Protein AF-A0A743TWN7-F1 (afdb_monomer_lite)

Radius of gyration: 11.74 Å; chains: 1; bounding box: 22×25×28 Å

Structure (mmCIF, N/CA/C/O backbone):
data_AF-A0A743TWN7-F1
#
_entry.id   AF-A0A743TWN7-F1
#
loop_
_atom_site.group_PDB
_atom_site.id
_atom_site.type_symbol
_atom_site.label_atom_id
_atom_site.label_alt_id
_atom_site.label_comp_id
_atom_site.label_asym_id
_atom_site.label_entity_id
_atom_site.label_seq_id
_atom_site.pdbx_PDB_ins_code
_atom_site.Cartn_x
_atom_site.Cartn_y
_atom_site.Cartn_z
_atom_site.occupancy
_atom_site.B_iso_or_equiv
_atom_site.auth_seq_id
_atom_site.auth_comp_id
_atom_site.auth_asym_id
_atom_site.auth_atom_id
_atom_site.pdbx_PDB_model_num
ATOM 1 N N . MET A 1 1 ? -4.208 -10.309 14.314 1.00 31.89 1 MET A N 1
ATOM 2 C CA . MET A 1 1 ? -3.815 -9.125 15.108 1.00 31.89 1 MET A CA 1
ATOM 3 C C . MET A 1 1 ? -3.954 -7.906 14.208 1.00 31.89 1 MET A C 1
ATOM 5 O O . MET A 1 1 ? -3.278 -7.867 13.191 1.00 31.89 1 MET A O 1
ATOM 9 N N . LYS A 1 2 ? -4.875 -6.975 14.489 1.00 36.19 2 LYS A N 1
ATOM 10 C CA . LYS A 1 2 ? -4.936 -5.697 13.760 1.00 36.19 2 LYS A CA 1
ATOM 11 C C . LYS A 1 2 ? -3.939 -4.749 14.421 1.00 36.19 2 LYS A C 1
ATOM 13 O O . LYS A 1 2 ? -4.184 -4.303 15.535 1.00 36.19 2 LYS A O 1
ATOM 18 N N . ALA A 1 3 ? -2.806 -4.508 13.773 1.00 47.12 3 ALA A N 1
ATOM 19 C CA . ALA A 1 3 ? -1.885 -3.460 14.189 1.00 47.12 3 ALA A CA 1
ATOM 20 C C . ALA A 1 3 ? -2.411 -2.127 13.638 1.00 47.12 3 A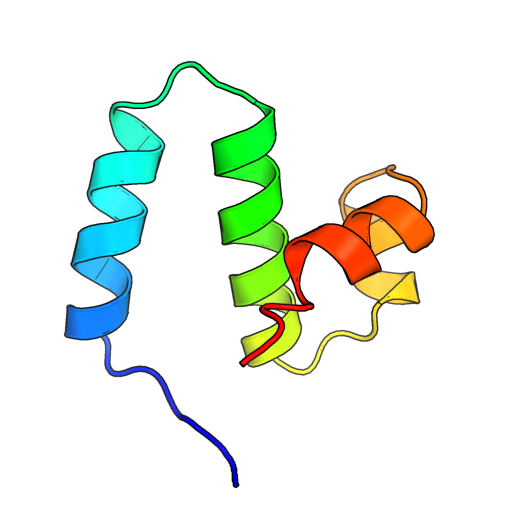LA A C 1
ATOM 22 O O . ALA A 1 3 ? -2.129 -1.754 12.501 1.00 47.12 3 ALA A O 1
ATOM 23 N N . GLU A 1 4 ? -3.244 -1.441 14.418 1.00 52.59 4 GLU A N 1
ATOM 24 C CA . GLU A 1 4 ? -3.606 -0.054 14.134 1.00 52.59 4 GLU A CA 1
ATOM 25 C C . GLU A 1 4 ? -2.398 0.822 14.475 1.00 52.59 4 GLU A C 1
ATOM 27 O O . GLU A 1 4 ? -2.120 1.104 15.638 1.00 52.59 4 GLU A O 1
ATOM 32 N N . LEU A 1 5 ? -1.630 1.191 13.447 1.00 54.88 5 LEU A N 1
ATOM 33 C CA . LEU A 1 5 ? -0.508 2.117 13.583 1.00 54.88 5 LEU A CA 1
ATOM 34 C C . LEU A 1 5 ? -1.048 3.478 14.035 1.00 54.88 5 LEU A C 1
ATOM 36 O O . LEU A 1 5 ? -1.827 4.109 13.310 1.00 54.88 5 LEU A O 1
ATOM 40 N N . THR A 1 6 ? -0.632 3.927 15.220 1.00 55.88 6 THR A N 1
ATOM 41 C CA . THR A 1 6 ? -0.998 5.242 15.758 1.00 55.88 6 THR A CA 1
ATOM 42 C C . THR A 1 6 ? -0.465 6.361 14.862 1.00 55.88 6 THR A C 1
ATOM 44 O O . THR A 1 6 ? 0.514 6.202 14.131 1.00 55.88 6 THR A O 1
ATOM 47 N N . THR A 1 7 ? -1.109 7.528 14.904 1.00 55.41 7 THR A N 1
ATOM 48 C CA . THR A 1 7 ? -0.784 8.692 14.058 1.00 55.41 7 THR A CA 1
ATOM 49 C C . THR A 1 7 ? 0.692 9.106 14.158 1.00 55.41 7 THR A C 1
ATOM 51 O O . THR A 1 7 ? 1.297 9.519 13.173 1.00 55.41 7 THR A O 1
ATOM 54 N N . GLU A 1 8 ? 1.307 8.911 15.325 1.00 52.25 8 GLU A N 1
ATOM 55 C CA . GLU A 1 8 ? 2.729 9.175 15.580 1.00 52.25 8 GLU A CA 1
ATOM 56 C C . GLU A 1 8 ? 3.657 8.138 14.928 1.00 52.25 8 GLU A C 1
ATOM 58 O O . GLU A 1 8 ? 4.711 8.496 14.400 1.00 52.25 8 GLU A O 1
ATOM 63 N N . GLN A 1 9 ? 3.243 6.867 14.864 1.00 55.56 9 GLN A N 1
ATOM 64 C CA . GLN A 1 9 ? 3.978 5.816 14.150 1.00 55.56 9 GLN A CA 1
ATOM 65 C C . GLN A 1 9 ? 3.934 6.004 12.626 1.00 55.56 9 GLN A C 1
ATOM 67 O O . GLN A 1 9 ? 4.798 5.478 11.928 1.00 55.56 9 GLN A O 1
ATOM 72 N N . LYS A 1 10 ? 2.974 6.783 12.102 1.00 56.88 10 LYS A N 1
ATOM 73 C CA . LYS A 1 10 ? 2.906 7.183 10.682 1.00 56.88 10 LYS A CA 1
ATOM 74 C C . LYS A 1 10 ? 3.783 8.399 10.350 1.00 56.88 10 LYS A C 1
ATOM 76 O O . LYS A 1 10 ? 4.307 8.481 9.240 1.00 56.88 10 LYS A O 1
ATOM 81 N N . ALA A 1 11 ? 4.013 9.301 11.307 1.00 56.53 11 ALA A N 1
ATOM 82 C CA . ALA A 1 11 ? 4.756 10.545 11.082 1.00 56.53 11 ALA A CA 1
ATOM 83 C C . ALA A 1 11 ? 6.255 10.335 10.784 1.00 56.53 11 ALA A C 1
ATOM 85 O O . ALA A 1 11 ? 6.838 11.057 9.972 1.00 56.53 11 ALA A O 1
ATOM 86 N N . ILE A 1 12 ? 6.885 9.333 11.406 1.00 58.97 12 ILE A N 1
ATOM 87 C CA . ILE A 1 12 ? 8.303 9.011 11.173 1.00 58.97 12 ILE A CA 1
ATOM 88 C C . ILE A 1 12 ? 8.525 8.482 9.734 1.00 58.97 12 ILE A C 1
ATOM 90 O O . I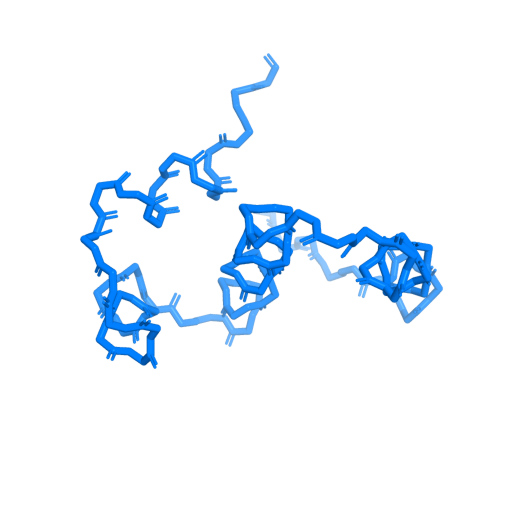LE A 1 12 ? 9.377 9.030 9.026 1.00 58.97 12 ILE A O 1
ATOM 94 N N . PRO A 1 13 ? 7.736 7.504 9.236 1.00 58.25 13 PRO A N 1
ATOM 95 C CA . PRO A 1 13 ? 7.765 7.078 7.834 1.00 58.25 13 PRO A CA 1
ATOM 96 C C . PRO A 1 13 ? 7.480 8.194 6.822 1.00 58.25 13 PRO A C 1
ATOM 98 O O . PRO A 1 13 ? 8.156 8.273 5.797 1.00 58.25 13 PRO A O 1
ATOM 101 N N . GLU A 1 14 ? 6.515 9.079 7.091 1.00 58.00 14 GLU A N 1
ATOM 102 C CA . GLU A 1 14 ? 6.170 10.185 6.182 1.00 58.00 14 GLU A CA 1
ATOM 103 C C . GLU A 1 14 ? 7.315 11.196 6.010 1.00 58.00 14 GLU A C 1
ATOM 105 O O . GLU A 1 14 ? 7.514 11.744 4.921 1.00 58.00 14 GLU A O 1
ATOM 110 N N . ASN A 1 15 ? 8.109 11.432 7.059 1.00 57.81 15 ASN A N 1
ATOM 111 C CA . ASN A 1 15 ? 9.256 12.335 6.987 1.00 57.81 15 ASN A CA 1
ATOM 112 C C . ASN A 1 15 ? 10.404 11.735 6.150 1.00 57.81 15 ASN A C 1
ATOM 114 O O . ASN A 1 15 ? 10.957 12.405 5.275 1.00 57.81 15 ASN A O 1
ATOM 118 N N . LEU A 1 16 ? 10.677 10.438 6.331 1.00 58.25 16 LEU A N 1
ATOM 119 C CA . LEU A 1 16 ? 11.592 9.659 5.485 1.00 58.25 16 LEU A CA 1
ATOM 120 C C . LEU A 1 16 ? 11.137 9.613 4.017 1.00 58.25 16 LEU A C 1
ATOM 122 O O . LEU A 1 16 ? 11.969 9.664 3.108 1.00 58.25 16 LEU A O 1
ATOM 126 N N . GLN A 1 17 ? 9.824 9.583 3.773 1.00 55.03 17 GLN A N 1
ATOM 127 C CA . GLN A 1 17 ? 9.238 9.624 2.431 1.00 55.03 17 GLN A CA 1
ATOM 128 C C . GLN A 1 17 ? 9.472 10.962 1.717 1.00 55.03 17 GLN A C 1
ATOM 130 O O . GLN A 1 17 ? 9.665 10.974 0.502 1.00 55.03 17 GLN A O 1
ATOM 135 N N . ARG A 1 18 ? 9.451 12.086 2.449 1.00 55.81 18 ARG A N 1
ATOM 136 C CA . ARG A 1 18 ? 9.733 13.422 1.891 1.00 55.81 18 ARG A CA 1
ATOM 137 C C . ARG A 1 18 ? 11.214 13.641 1.584 1.00 55.81 18 ARG A C 1
ATOM 139 O O . ARG A 1 18 ? 11.515 14.397 0.669 1.00 55.81 18 ARG A O 1
ATOM 146 N N . GLN A 1 19 ? 12.114 12.996 2.328 1.00 57.91 19 GLN A N 1
ATOM 147 C CA . GLN A 1 19 ? 13.565 13.123 2.133 1.00 57.91 19 GLN A CA 1
ATOM 148 C C . GLN A 1 19 ? 14.135 12.111 1.123 1.00 57.91 19 GLN A C 1
ATOM 150 O O . GLN A 1 19 ? 15.170 12.368 0.512 1.00 57.91 19 GLN A O 1
ATOM 155 N N . SER A 1 20 ? 13.458 10.980 0.899 1.00 57.00 20 SER A N 1
ATOM 156 C CA . SER A 1 20 ? 13.889 9.981 -0.083 1.00 57.00 20 SER A CA 1
ATOM 157 C C . SER A 1 20 ? 13.466 10.360 -1.504 1.00 57.00 20 SER A C 1
ATOM 159 O O . SER A 1 20 ? 12.290 10.295 -1.860 1.00 57.00 20 SER A O 1
ATOM 161 N N . HIS A 1 21 ? 14.447 10.666 -2.357 1.00 63.22 21 HIS A N 1
ATOM 162 C CA . HIS A 1 21 ? 14.265 10.718 -3.816 1.00 63.22 21 HIS A CA 1
ATOM 163 C C . HIS A 1 21 ? 14.052 9.329 -4.444 1.00 63.22 21 HIS A C 1
ATOM 165 O O . HIS A 1 21 ? 13.715 9.229 -5.624 1.00 63.22 21 HIS A O 1
ATOM 171 N N . ASP A 1 22 ? 14.230 8.262 -3.663 1.00 76.12 22 ASP A N 1
ATOM 172 C CA . ASP A 1 22 ? 14.053 6.892 -4.116 1.00 76.12 22 ASP A CA 1
ATOM 173 C C . ASP A 1 22 ? 12.564 6.552 -4.288 1.00 76.12 22 ASP A C 1
ATOM 175 O O . ASP A 1 22 ? 11.777 6.476 -3.335 1.00 76.12 22 ASP A O 1
ATOM 179 N N . HIS A 1 23 ? 12.182 6.336 -5.545 1.00 75.19 23 HIS A N 1
ATOM 180 C CA . HIS A 1 23 ? 10.835 5.947 -5.933 1.00 75.19 23 HIS A CA 1
ATOM 181 C C . HIS A 1 23 ? 10.406 4.619 -5.286 1.00 75.19 23 HIS A C 1
ATOM 183 O O . HIS A 1 23 ? 9.241 4.480 -4.917 1.00 75.19 23 HIS A O 1
ATOM 189 N N . HIS A 1 24 ? 11.339 3.691 -5.043 1.00 80.12 24 HIS A N 1
ATOM 190 C CA . HIS A 1 24 ? 11.049 2.398 -4.421 1.00 80.12 24 HIS A CA 1
ATOM 191 C C . HIS A 1 24 ? 10.650 2.531 -2.951 1.00 80.12 24 HIS A C 1
ATOM 193 O O . HIS A 1 24 ? 9.731 1.850 -2.496 1.00 80.12 24 HIS A O 1
ATOM 199 N N . ILE A 1 25 ? 11.293 3.434 -2.204 1.00 80.38 25 ILE A N 1
ATOM 200 C CA . ILE A 1 25 ? 10.940 3.698 -0.800 1.00 80.38 25 ILE A CA 1
ATOM 201 C C . ILE A 1 25 ? 9.538 4.307 -0.728 1.00 80.38 25 ILE A C 1
ATOM 203 O O . ILE A 1 25 ? 8.711 3.894 0.090 1.00 80.38 25 ILE A O 1
ATOM 207 N N . ARG A 1 26 ? 9.239 5.259 -1.621 1.00 82.81 26 ARG A N 1
ATOM 208 C CA . ARG A 1 26 ? 7.919 5.895 -1.688 1.00 82.81 26 ARG A CA 1
ATOM 209 C C . ARG A 1 26 ? 6.819 4.899 -2.025 1.00 82.81 26 ARG A C 1
ATOM 211 O O . ARG A 1 26 ? 5.776 4.946 -1.374 1.00 82.81 26 ARG A O 1
ATOM 218 N N . ASP A 1 27 ? 7.048 4.028 -3.001 1.00 84.69 27 ASP A N 1
ATOM 219 C CA . ASP A 1 27 ? 6.086 3.002 -3.396 1.00 84.69 27 ASP A CA 1
ATOM 220 C C . ASP A 1 27 ? 5.900 1.946 -2.312 1.00 84.69 27 ASP A C 1
ATOM 222 O O . ASP A 1 27 ? 4.761 1.571 -2.029 1.00 84.69 27 ASP A O 1
ATOM 226 N N . ARG A 1 28 ? 6.970 1.556 -1.609 1.00 87.94 28 ARG A N 1
ATOM 227 C CA . ARG A 1 28 ? 6.878 0.648 -0.462 1.00 87.94 28 ARG A CA 1
ATOM 228 C C . ARG A 1 28 ? 5.995 1.210 0.649 1.00 87.94 28 ARG A C 1
ATOM 230 O O . ARG A 1 28 ? 5.017 0.565 1.019 1.00 87.94 28 ARG A O 1
ATOM 237 N N . ILE A 1 29 ? 6.291 2.418 1.143 1.00 87.75 29 ILE A N 1
ATOM 238 C CA . ILE A 1 29 ? 5.511 3.081 2.212 1.00 87.75 29 ILE A CA 1
ATOM 239 C C . ILE A 1 29 ? 4.032 3.133 1.834 1.00 87.75 29 ILE A C 1
ATOM 241 O O . ILE A 1 29 ? 3.133 2.865 2.624 1.00 87.75 29 ILE A O 1
ATOM 245 N N . ARG A 1 30 ? 3.787 3.453 0.575 1.00 89.25 30 ARG A N 1
ATOM 246 C CA . ARG A 1 30 ? 2.464 3.648 0.024 1.00 89.25 30 ARG A CA 1
ATOM 247 C C . ARG A 1 30 ? 1.688 2.340 -0.172 1.00 89.25 30 ARG A C 1
ATOM 249 O O . ARG A 1 30 ? 0.472 2.351 0.002 1.00 89.25 30 ARG A O 1
ATOM 256 N N . CYS A 1 31 ? 2.359 1.236 -0.502 1.00 92.69 31 CYS A N 1
ATOM 257 C CA . CYS A 1 31 ? 1.758 -0.100 -0.500 1.00 92.69 31 CYS A CA 1
ATOM 258 C C . CYS A 1 31 ? 1.395 -0.535 0.925 1.00 92.69 31 CYS A C 1
ATOM 260 O O . CYS A 1 31 ? 0.280 -0.995 1.150 1.00 92.69 31 CYS A O 1
ATOM 262 N N . VAL A 1 32 ? 2.294 -0.315 1.891 1.00 89.81 32 VAL A N 1
ATOM 263 C CA . VAL A 1 32 ? 2.064 -0.638 3.310 1.00 89.81 32 VAL A CA 1
ATOM 264 C C . VAL A 1 32 ? 0.869 0.140 3.874 1.00 89.81 32 VAL A C 1
ATOM 266 O O . VAL A 1 32 ? -0.000 -0.451 4.510 1.00 89.81 32 VAL A O 1
ATOM 269 N N . LEU A 1 33 ? 0.769 1.444 3.591 1.00 90.94 33 LEU A N 1
ATOM 270 C CA . LEU A 1 33 ? -0.360 2.270 4.036 1.00 90.94 33 LEU A CA 1
ATOM 271 C C . LEU A 1 33 ? -1.698 1.770 3.480 1.00 90.94 33 LEU A C 1
ATOM 273 O O . LEU A 1 33 ? -2.613 1.510 4.258 1.00 90.94 33 LEU A O 1
ATOM 277 N N . LEU A 1 34 ? -1.798 1.553 2.165 1.00 92.19 34 LEU A N 1
ATOM 278 C CA . LEU A 1 34 ? -3.029 1.041 1.552 1.00 92.19 34 LEU A CA 1
ATOM 279 C C . LEU A 1 34 ? -3.403 -0.350 2.083 1.00 92.1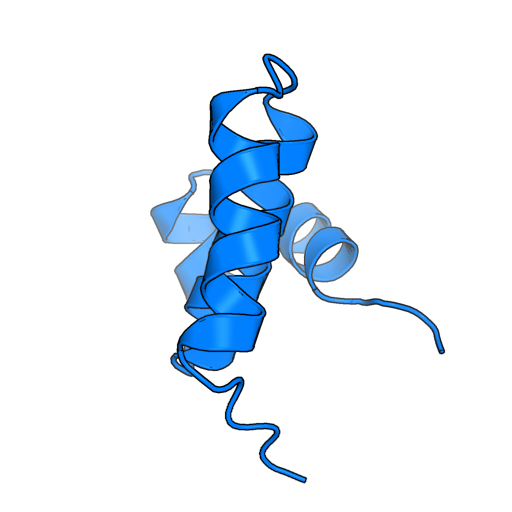9 34 LEU A C 1
ATOM 281 O O . LEU A 1 34 ? -4.575 -0.629 2.325 1.00 92.19 34 LEU A O 1
ATOM 285 N N . SER A 1 35 ? -2.411 -1.212 2.315 1.00 92.50 35 SER A N 1
ATOM 286 C CA . SER A 1 35 ? -2.645 -2.518 2.933 1.00 92.50 35 SER A CA 1
ATOM 287 C C . SER A 1 35 ? -3.210 -2.380 4.347 1.00 92.50 35 SER A C 1
ATOM 289 O O . SER A 1 35 ? -4.114 -3.127 4.714 1.00 92.50 35 SER A O 1
ATOM 291 N N . SER A 1 36 ? -2.724 -1.413 5.136 1.00 89.25 36 SER A N 1
ATOM 292 C CA . SER A 1 36 ? -3.252 -1.137 6.481 1.00 89.25 36 SER A CA 1
ATOM 293 C C . SER A 1 36 ? -4.685 -0.586 6.464 1.00 89.25 36 SER A C 1
ATOM 295 O O . SER A 1 36 ? -5.440 -0.799 7.409 1.00 89.25 36 SER A O 1
ATOM 297 N N . GLU A 1 37 ? -5.088 0.055 5.363 1.00 91.94 37 GLU A N 1
ATOM 298 C CA . GLU A 1 37 ? -6.459 0.519 5.103 1.00 91.94 37 GLU A CA 1
ATOM 299 C C . GLU A 1 37 ? -7.387 -0.605 4.600 1.00 91.94 37 GLU A C 1
ATOM 301 O O . GLU A 1 37 ? -8.563 -0.364 4.331 1.00 91.94 37 GLU A O 1
ATOM 306 N N . GLY A 1 38 ? -6.886 -1.839 4.477 1.00 91.38 38 GLY A N 1
ATOM 307 C CA . GLY A 1 38 ? -7.669 -3.006 4.064 1.00 91.38 38 GLY A CA 1
ATOM 308 C C . GLY A 1 38 ? -7.772 -3.200 2.551 1.00 91.38 38 GLY A C 1
ATOM 309 O O . GLY A 1 38 ? -8.608 -3.980 2.095 1.00 91.38 38 GLY A O 1
ATOM 310 N N . TRP A 1 39 ? -6.943 -2.517 1.759 1.00 96.19 39 TRP A N 1
ATOM 311 C CA . TRP A 1 39 ? -6.895 -2.749 0.317 1.00 96.19 39 TRP A CA 1
ATOM 312 C C . TRP A 1 39 ? -6.245 -4.101 0.018 1.00 96.19 39 TRP A C 1
ATOM 314 O O . TRP A 1 39 ? -5.227 -4.456 0.613 1.00 96.19 39 TRP A O 1
ATOM 324 N N . SER A 1 40 ? -6.799 -4.840 -0.948 1.00 94.44 40 SER A N 1
ATOM 325 C CA . SER A 1 40 ? -6.167 -6.069 -1.434 1.00 94.44 40 SER A CA 1
ATOM 326 C C . SER A 1 40 ? -4.912 -5.763 -2.255 1.00 94.44 40 SER A C 1
ATOM 328 O O . SER A 1 40 ? -4.792 -4.700 -2.869 1.00 94.44 40 SER A O 1
ATOM 330 N N . THR A 1 41 ? -3.990 -6.722 -2.326 1.00 93.81 41 THR A N 1
ATOM 331 C CA . THR A 1 41 ? -2.770 -6.639 -3.147 1.00 93.81 41 THR A CA 1
ATOM 332 C C . THR A 1 41 ? -3.078 -6.283 -4.600 1.00 93.81 41 THR A C 1
ATOM 334 O O . THR A 1 41 ? -2.443 -5.388 -5.157 1.00 93.81 41 THR A O 1
ATOM 337 N N . ALA A 1 42 ? -4.119 -6.886 -5.177 1.00 94.94 42 ALA A N 1
ATOM 338 C CA . ALA A 1 42 ? -4.603 -6.582 -6.520 1.00 94.94 42 ALA A CA 1
ATOM 339 C C . ALA A 1 42 ? -5.115 -5.133 -6.661 1.00 94.94 42 ALA A C 1
ATOM 341 O O . ALA A 1 42 ? -4.802 -4.457 -7.643 1.00 94.94 42 ALA A O 1
ATOM 342 N N . MET A 1 43 ? -5.857 -4.608 -5.674 1.00 96.12 43 MET A N 1
ATOM 343 C CA . MET A 1 43 ? -6.322 -3.211 -5.689 1.00 96.12 43 MET A CA 1
ATOM 344 C C . MET A 1 43 ? -5.158 -2.222 -5.594 1.00 96.12 43 MET A C 1
ATOM 346 O O . MET A 1 43 ? -5.150 -1.194 -6.276 1.00 96.12 43 MET A O 1
ATOM 350 N N . ILE A 1 44 ? -4.160 -2.537 -4.769 1.00 95.06 44 ILE A N 1
ATOM 351 C CA . ILE A 1 44 ? -2.945 -1.731 -4.631 1.00 95.06 44 ILE A CA 1
ATOM 352 C C . ILE A 1 44 ? -2.155 -1.755 -5.943 1.00 95.06 44 ILE A C 1
ATOM 354 O O . ILE A 1 44 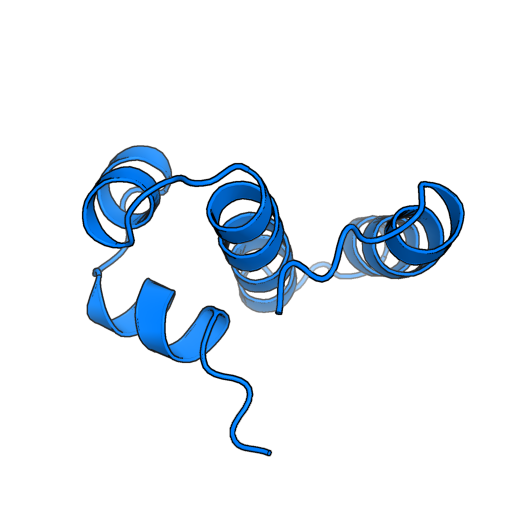? -1.789 -0.693 -6.445 1.00 95.06 44 ILE A O 1
ATOM 358 N N . ALA A 1 45 ? -1.954 -2.935 -6.534 1.00 94.94 45 ALA A N 1
ATOM 359 C CA . ALA A 1 45 ? -1.263 -3.112 -7.810 1.00 94.94 45 ALA A CA 1
ATOM 360 C C . ALA A 1 45 ? -1.918 -2.280 -8.922 1.00 94.94 45 ALA A C 1
ATOM 362 O O . ALA A 1 45 ? -1.243 -1.514 -9.612 1.00 94.94 45 ALA A O 1
ATOM 363 N N . GLN A 1 46 ? -3.249 -2.340 -9.016 1.00 95.88 46 GLN A N 1
ATOM 364 C CA . GLN A 1 46 ? -4.025 -1.574 -9.987 1.00 95.88 46 GLN A CA 1
ATOM 365 C C . GLN A 1 46 ? -3.922 -0.057 -9.759 1.00 95.88 46 GLN A C 1
ATOM 367 O O . GLN A 1 46 ? -3.706 0.703 -10.702 1.00 95.88 46 GLN A O 1
ATOM 372 N N . SER A 1 47 ? -4.042 0.395 -8.507 1.00 94.19 47 SER A N 1
ATOM 373 C CA . SER A 1 47 ? -3.961 1.815 -8.129 1.00 94.19 47 SER A CA 1
ATOM 374 C C . SER A 1 47 ? -2.578 2.417 -8.390 1.00 94.19 47 SER A C 1
ATOM 376 O O . SER A 1 47 ? -2.450 3.567 -8.816 1.00 94.19 47 SER A O 1
ATOM 378 N N . ARG A 1 48 ? -1.526 1.627 -8.158 1.00 90.31 48 ARG A N 1
ATOM 379 C CA . ARG A 1 48 ? -0.129 2.041 -8.331 1.00 90.31 48 ARG A CA 1
ATOM 380 C C . ARG A 1 48 ? 0.422 1.773 -9.729 1.00 90.31 48 ARG A C 1
ATOM 382 O O . ARG A 1 48 ? 1.463 2.327 -10.056 1.00 90.31 48 ARG A O 1
ATOM 389 N N . ARG A 1 49 ? -0.293 1.007 -10.564 1.00 93.19 49 ARG A N 1
ATOM 390 C CA . ARG A 1 49 ? 0.155 0.531 -11.887 1.00 93.19 49 ARG A CA 1
ATOM 391 C C . ARG A 1 49 ? 1.490 -0.217 -11.818 1.00 93.19 49 ARG A C 1
ATOM 393 O O . ARG A 1 49 ? 2.363 -0.025 -12.659 1.00 93.19 49 ARG A O 1
ATOM 400 N N . ILE A 1 50 ? 1.629 -1.074 -10.812 1.00 91.56 50 ILE A N 1
ATOM 401 C CA . ILE A 1 50 ? 2.793 -1.947 -10.621 1.00 91.5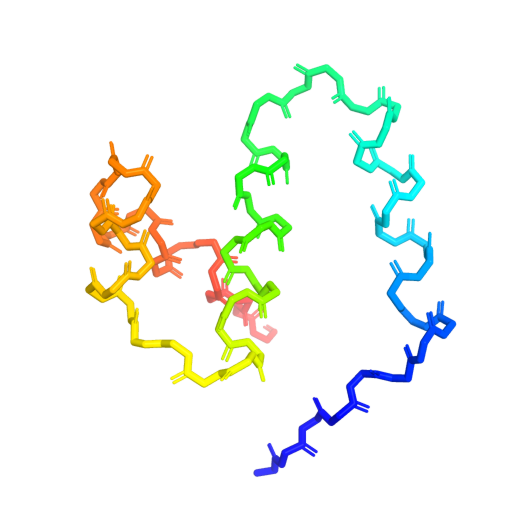6 50 ILE A CA 1
ATOM 402 C C . ILE A 1 50 ? 2.342 -3.403 -10.551 1.00 91.56 50 ILE A C 1
ATOM 404 O O . ILE A 1 50 ? 1.174 -3.692 -10.298 1.00 91.56 50 ILE A O 1
ATOM 408 N N . HIS A 1 51 ? 3.271 -4.332 -10.764 1.00 93.69 51 HIS A N 1
ATOM 409 C CA . HIS A 1 51 ? 2.969 -5.754 -10.647 1.00 93.69 51 HIS A CA 1
ATOM 410 C C . HIS A 1 51 ? 2.597 -6.135 -9.211 1.00 93.69 51 HIS A C 1
ATOM 412 O O . HIS A 1 51 ? 3.232 -5.695 -8.252 1.00 93.69 51 HIS A O 1
ATOM 418 N N . GLU A 1 52 ? 1.616 -7.024 -9.065 1.00 92.56 52 GLU A N 1
ATOM 419 C CA . GLU A 1 52 ? 1.166 -7.518 -7.759 1.00 92.56 52 GLU A CA 1
ATOM 420 C C . GLU A 1 52 ? 2.291 -8.203 -6.964 1.00 92.56 52 GLU A C 1
ATOM 422 O O . GLU A 1 52 ? 2.390 -8.030 -5.754 1.00 92.56 52 GLU A O 1
ATOM 427 N N . ALA A 1 53 ? 3.229 -8.872 -7.644 1.00 92.00 53 ALA A N 1
ATOM 428 C CA . ALA A 1 53 ? 4.428 -9.429 -7.014 1.00 92.00 53 ALA A CA 1
ATOM 429 C C . ALA A 1 53 ? 5.325 -8.357 -6.357 1.00 92.00 53 ALA A C 1
ATOM 431 O O . ALA A 1 53 ? 5.955 -8.611 -5.330 1.00 92.00 53 ALA A O 1
ATOM 432 N N . THR A 1 54 ? 5.375 -7.149 -6.926 1.00 90.31 54 THR A N 1
ATOM 433 C CA . THR A 1 54 ? 6.103 -6.010 -6.346 1.00 90.31 54 THR A CA 1
ATOM 434 C C . THR A 1 54 ? 5.391 -5.490 -5.101 1.00 90.31 54 THR A C 1
ATOM 436 O O . THR A 1 54 ? 6.045 -5.178 -4.109 1.00 90.31 54 THR A O 1
ATOM 439 N N . VAL A 1 55 ? 4.055 -5.455 -5.124 1.00 91.88 55 VAL A N 1
ATOM 440 C CA . VAL A 1 55 ? 3.230 -5.104 -3.959 1.00 91.88 55 VAL A CA 1
ATOM 441 C C . VAL A 1 55 ? 3.459 -6.093 -2.818 1.00 91.88 55 VAL A C 1
ATOM 443 O O . VAL A 1 55 ? 3.738 -5.666 -1.703 1.00 91.88 55 VAL A O 1
ATOM 446 N N . LEU A 1 56 ? 3.417 -7.398 -3.106 1.00 91.06 56 LEU A N 1
ATOM 447 C CA . LEU A 1 56 ? 3.703 -8.451 -2.128 1.00 91.06 56 LEU A CA 1
ATOM 448 C C . LEU A 1 56 ? 5.086 -8.267 -1.503 1.00 91.06 56 LEU A C 1
ATOM 450 O O . LEU A 1 56 ? 5.185 -8.180 -0.290 1.00 91.06 56 LEU A O 1
ATOM 454 N N . ARG A 1 57 ? 6.135 -8.063 -2.309 1.00 88.75 57 ARG A N 1
ATOM 455 C CA . ARG A 1 57 ? 7.493 -7.789 -1.803 1.00 88.75 57 ARG A CA 1
ATOM 456 C C . ARG A 1 57 ? 7.583 -6.534 -0.928 1.00 88.75 57 ARG A C 1
ATOM 458 O O . ARG A 1 57 ? 8.463 -6.434 -0.081 1.00 88.75 57 ARG A O 1
ATOM 465 N N . HIS A 1 58 ? 6.737 -5.536 -1.171 1.00 87.62 58 HIS A N 1
ATOM 466 C CA . HIS A 1 58 ? 6.715 -4.307 -0.381 1.00 87.62 58 HIS A CA 1
ATOM 467 C C . HIS A 1 58 ? 5.976 -4.454 0.951 1.00 87.62 58 HIS A C 1
ATOM 469 O O . HIS A 1 58 ? 6.337 -3.755 1.901 1.00 87.62 58 HIS A O 1
ATOM 475 N N . ILE A 1 59 ? 4.965 -5.326 1.002 1.00 87.75 59 ILE A N 1
ATOM 476 C CA . ILE A 1 59 ? 4.131 -5.580 2.183 1.00 87.75 59 ILE A CA 1
ATOM 477 C C . ILE A 1 59 ? 4.720 -6.701 3.053 1.00 87.75 59 ILE A C 1
ATOM 479 O O . ILE A 1 59 ? 4.665 -6.584 4.275 1.00 87.75 59 ILE A O 1
ATOM 483 N N . ASP A 1 60 ? 5.329 -7.730 2.455 1.00 79.75 60 ASP A N 1
ATOM 484 C CA . ASP A 1 60 ? 6.060 -8.781 3.169 1.00 79.75 60 ASP A CA 1
ATOM 485 C C . ASP A 1 60 ? 7.323 -8.193 3.802 1.00 79.75 60 ASP A C 1
ATOM 487 O O . ASP A 1 60 ? 8.388 -8.067 3.191 1.00 79.75 60 ASP A O 1
ATOM 491 N N . VAL A 1 61 ? 7.199 -7.831 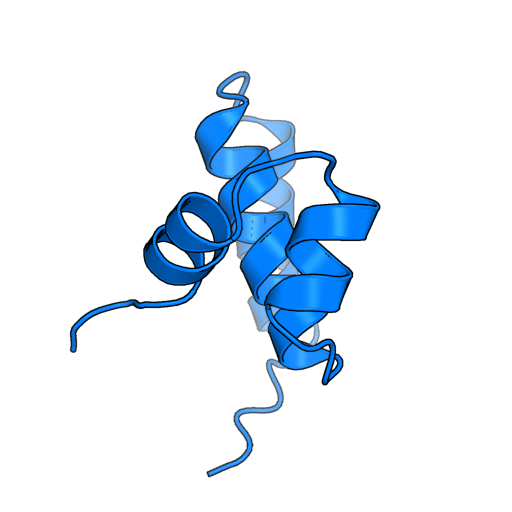5.072 1.00 56.59 61 VAL A N 1
ATOM 492 C CA . VAL A 1 61 ? 8.324 -7.831 5.997 1.00 56.59 61 VAL A CA 1
ATOM 493 C C . VAL A 1 61 ? 8.392 -9.257 6.529 1.00 56.59 61 VAL A C 1
ATOM 495 O O . VAL A 1 61 ? 7.576 -9.638 7.362 1.00 56.59 61 VAL A O 1
ATOM 498 N N . VAL A 1 62 ? 9.308 -10.063 5.987 1.00 38.75 62 VAL A N 1
ATOM 499 C CA . VAL A 1 62 ? 9.723 -11.316 6.635 1.00 38.75 62 VAL A CA 1
ATOM 500 C C . VAL A 1 62 ? 10.164 -10.947 8.056 1.00 38.75 62 VAL A C 1
ATOM 502 O O . VAL A 1 62 ? 10.955 -10.012 8.196 1.00 38.75 62 VAL A O 1
ATOM 505 N N . GLU A 1 63 ? 9.579 -11.608 9.063 1.00 36.34 63 GLU A N 1
ATOM 506 C CA . GLU A 1 63 ? 9.911 -11.447 10.492 1.00 36.34 63 GLU A CA 1
ATOM 507 C C . GLU A 1 63 ? 11.418 -11.499 10.777 1.00 36.34 63 GLU A C 1
ATOM 509 O O . GLU A 1 63 ? 12.124 -12.316 10.138 1.00 36.34 63 GLU A O 1
#

Foldseek 3Di:
DLPPQDPVNLVVLVVVLVVDPDPLSVLLNVLCVVVSVVDDLVRSCVVVVHDSVSSCVSNDPPD

Secondary structure (DSSP, 8-state):
------HHHHHHHHHHHHH---HHHHHHHHHHHHHHTT--HHHHHHHHTS-HHHHHHHH----

Sequence (63 aa):
MKAELTTEQKAIPENLQRQSHDHHIRDRIRCVLLSSEGWSTAMIAQSRRIHEATVLRHIDVVE

pLDDT: mean 75.68, std 19.12, range [31.89, 96.19]

Organism: Salmonella enterica (NCBI:txid28901)

InterPro domains:
  IPR009057 Homedomain-like superfamily [SSF46689] (18-60)